Protein AF-A0A6C0LFT8-F1 (afdb_monomer)

Foldseek 3Di:
DVVVVVVVVVVVVVVVVVVVVVPDDDPDCVPPPCVVVVVCVVCVVPPPPPDDPDDDPDPDDDDPPAFDFDPDDDDPGTDGDHD

pLDDT: mean 76.02, std 10.94, range [58.56, 95.88]

Mean predicted aligned error: 17.61 Å

Structure (mmCIF, N/CA/C/O backbone):
data_AF-A0A6C0LFT8-F1
#
_entry.id   AF-A0A6C0LFT8-F1
#
loop_
_atom_site.group_PDB
_atom_site.id
_atom_site.type_symbol
_atom_site.label_atom_id
_atom_site.label_alt_id
_atom_site.label_comp_id
_atom_site.label_asym_id
_atom_site.label_entity_id
_atom_site.label_seq_id
_atom_site.pdbx_PDB_ins_code
_atom_site.Cartn_x
_atom_site.Cartn_y
_atom_site.Cartn_z
_atom_site.occupancy
_atom_site.B_iso_or_equiv
_atom_site.auth_seq_id
_atom_site.auth_comp_id
_atom_site.auth_asym_id
_atom_site.auth_atom_id
_atom_site.pdbx_PDB_model_num
ATOM 1 N N . MET A 1 1 ? -50.944 -22.840 18.495 1.00 60.16 1 MET A N 1
ATOM 2 C CA . MET A 1 1 ? -49.686 -23.333 17.877 1.00 60.16 1 MET A CA 1
ATOM 3 C C . MET A 1 1 ? -48.950 -22.285 17.035 1.00 60.16 1 MET A C 1
ATOM 5 O O . MET A 1 1 ? -47.734 -22.232 17.121 1.00 60.16 1 MET A O 1
ATOM 9 N N . LYS A 1 2 ? -49.637 -21.415 16.273 1.00 75.00 2 LYS A N 1
ATOM 10 C CA . LYS A 1 2 ? -48.987 -20.406 15.405 1.00 75.00 2 LYS A CA 1
ATOM 11 C C 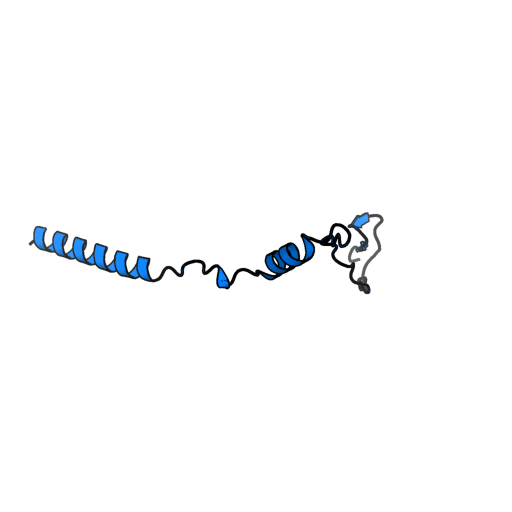. LYS A 1 2 ? -48.088 -19.402 16.155 1.00 75.00 2 LYS A C 1
ATOM 13 O O . LYS A 1 2 ? -46.992 -19.123 15.698 1.00 75.00 2 LYS A O 1
ATOM 18 N N . GLY A 1 3 ? -48.500 -18.931 17.337 1.00 83.56 3 GLY A N 1
ATOM 19 C CA . GLY A 1 3 ? -47.686 -18.022 18.165 1.00 83.56 3 GLY A CA 1
ATOM 20 C C . GLY A 1 3 ? -46.364 -18.633 18.646 1.00 83.56 3 GLY A C 1
ATOM 21 O O . GLY A 1 3 ? -45.335 -17.968 18.622 1.00 83.56 3 GLY A O 1
ATOM 22 N N . LEU A 1 4 ? -46.374 -19.925 18.996 1.00 90.75 4 LEU A N 1
ATOM 23 C CA . LEU A 1 4 ? -45.161 -20.658 19.363 1.00 90.75 4 LEU A CA 1
ATOM 24 C C . LEU A 1 4 ? -44.216 -20.789 18.158 1.00 90.75 4 LEU A C 1
ATOM 26 O O . LEU A 1 4 ? -43.012 -20.613 18.299 1.00 90.75 4 LEU A O 1
ATOM 30 N N . ALA A 1 5 ? -44.771 -21.033 16.966 1.00 89.00 5 ALA A N 1
ATOM 31 C CA . ALA A 1 5 ? -43.994 -21.114 15.734 1.00 89.00 5 ALA A CA 1
ATOM 32 C C . ALA A 1 5 ? -43.297 -19.783 15.406 1.00 89.00 5 ALA A C 1
ATOM 34 O O . ALA A 1 5 ? -42.108 -19.789 15.108 1.00 89.00 5 ALA A O 1
ATOM 35 N N . TYR A 1 6 ? -43.988 -18.643 15.529 1.00 93.62 6 TYR A N 1
ATOM 36 C CA . TYR A 1 6 ? -43.368 -17.328 15.319 1.00 93.62 6 TYR A CA 1
ATOM 37 C C . TYR A 1 6 ? -42.278 -17.016 16.349 1.00 93.62 6 TYR A C 1
ATOM 39 O O . TYR A 1 6 ? -41.250 -16.447 15.990 1.00 93.62 6 TYR A O 1
ATOM 47 N N . LEU A 1 7 ? -42.468 -17.426 17.606 1.00 93.81 7 LEU A N 1
ATOM 48 C CA . LEU A 1 7 ? -41.470 -17.240 18.658 1.00 93.81 7 LEU A CA 1
ATOM 49 C C . LEU A 1 7 ? -40.203 -18.054 18.370 1.00 93.81 7 LEU A C 1
ATOM 51 O O . LEU A 1 7 ? -39.101 -17.512 18.408 1.00 93.81 7 LEU A O 1
ATOM 55 N N . VAL A 1 8 ? -40.358 -19.329 18.004 1.00 95.12 8 VAL A N 1
ATOM 56 C CA . VAL A 1 8 ? -39.236 -20.201 17.621 1.00 95.12 8 VAL A CA 1
ATOM 57 C C . VAL A 1 8 ? -38.499 -19.645 16.400 1.00 95.12 8 VAL A C 1
ATOM 59 O O . VAL A 1 8 ? -37.270 -19.611 16.386 1.00 95.12 8 VAL A O 1
ATOM 62 N N . LEU A 1 9 ? -39.231 -19.156 15.398 1.00 95.31 9 LEU A N 1
ATOM 63 C CA . LEU A 1 9 ? -38.648 -18.612 14.171 1.00 95.31 9 LEU A CA 1
ATOM 64 C C . LEU A 1 9 ? -37.893 -17.297 14.428 1.00 95.31 9 LEU A C 1
ATOM 66 O O . LEU A 1 9 ? -36.805 -17.094 13.889 1.00 95.31 9 LEU A O 1
ATOM 70 N N . GLY A 1 10 ? -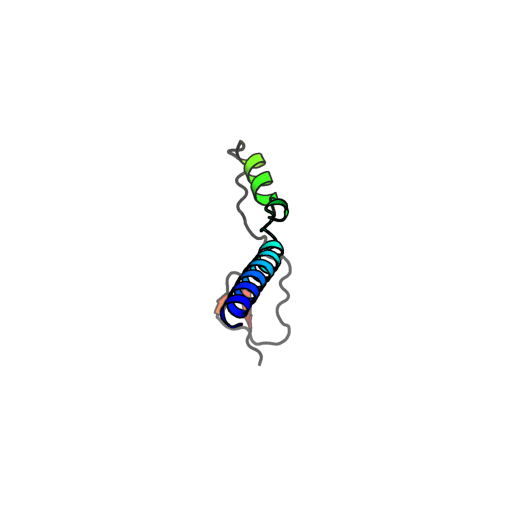38.414 -16.441 15.312 1.00 95.12 10 GLY A N 1
ATOM 71 C CA . GLY A 1 10 ? -37.726 -15.229 15.760 1.00 95.12 10 GLY A CA 1
ATOM 72 C C . GLY A 1 10 ? -36.413 -15.540 16.480 1.00 95.12 10 GLY A C 1
ATOM 73 O O . GLY A 1 10 ? -35.370 -14.991 16.127 1.00 95.12 10 GLY A O 1
ATOM 74 N N . VAL A 1 11 ? -36.435 -16.481 17.430 1.00 95.88 11 VAL A N 1
ATOM 75 C CA . VAL A 1 11 ? -35.231 -16.906 18.166 1.00 95.88 11 VAL A CA 1
ATOM 76 C C . VAL A 1 11 ? -34.193 -17.515 17.223 1.00 95.88 11 VAL A C 1
ATOM 78 O O . VAL A 1 11 ? -33.023 -17.138 17.281 1.00 95.88 11 VAL A O 1
ATOM 81 N N . ALA A 1 12 ? -34.610 -18.393 16.308 1.00 94.88 12 ALA A N 1
ATOM 82 C CA . ALA A 1 12 ? -33.714 -18.985 15.317 1.00 94.88 12 ALA A CA 1
ATOM 83 C C . ALA A 1 12 ? -33.042 -17.914 14.442 1.00 94.88 12 ALA A C 1
ATOM 85 O O . ALA A 1 12 ? -31.839 -17.977 14.197 1.00 94.88 12 ALA A O 1
ATOM 86 N N . THR A 1 13 ? -33.794 -16.889 14.036 1.00 94.94 13 THR A N 1
ATOM 87 C CA . THR A 1 13 ? -33.270 -15.792 13.212 1.00 94.94 13 THR A CA 1
ATOM 88 C C . THR A 1 13 ? -32.204 -14.983 13.955 1.00 94.94 13 THR A C 1
ATOM 90 O O . THR A 1 13 ? -31.146 -14.700 13.394 1.00 94.94 13 THR A O 1
ATOM 93 N N . ILE A 1 14 ? -32.437 -14.665 15.233 1.00 94.81 14 ILE A N 1
ATOM 94 C CA . ILE A 1 14 ? -31.480 -13.931 16.079 1.00 94.81 14 ILE A CA 1
ATOM 95 C C . ILE A 1 14 ? -30.188 -14.733 16.271 1.00 94.81 14 ILE A C 1
ATOM 97 O O . ILE A 1 14 ? -29.093 -14.179 16.163 1.00 94.81 14 ILE A O 1
ATOM 101 N N . VAL A 1 15 ? -30.302 -16.041 16.517 1.00 94.81 15 VAL A N 1
ATOM 102 C CA . VAL A 1 15 ? -29.142 -16.926 16.699 1.00 94.81 15 VAL A CA 1
ATOM 103 C C . VAL A 1 15 ? -28.301 -16.998 15.424 1.00 94.81 15 VAL A C 1
ATOM 105 O O . VAL A 1 15 ? -27.083 -16.830 15.486 1.00 94.81 15 VAL A O 1
ATOM 108 N N . VAL A 1 16 ? -28.936 -17.180 14.263 1.00 92.56 16 VAL A N 1
ATOM 109 C CA . VAL A 1 16 ? -28.235 -17.222 12.970 1.00 92.56 16 VAL A CA 1
ATOM 110 C C . VAL A 1 16 ? -27.526 -15.896 12.683 1.00 92.56 16 VAL A C 1
ATOM 112 O O . VAL A 1 16 ? -26.350 -15.902 12.321 1.00 92.56 16 VAL A O 1
ATOM 115 N N . LEU A 1 17 ? -28.188 -14.757 12.916 1.00 89.56 17 LEU A N 1
ATOM 116 C CA . LEU A 1 17 ? -27.577 -13.428 12.782 1.00 89.56 17 LEU A CA 1
ATOM 117 C C . LEU A 1 17 ? -26.357 -13.257 13.694 1.00 89.56 17 LEU A C 1
ATOM 119 O O . LEU A 1 17 ? -25.325 -12.759 13.245 1.00 89.56 17 LEU A O 1
ATOM 123 N N . GLY A 1 18 ? -26.443 -13.707 14.947 1.00 90.31 18 GLY A N 1
ATOM 124 C CA . GLY A 1 18 ? -25.329 -13.646 15.894 1.00 90.31 18 GLY A CA 1
ATOM 125 C C . GLY A 1 18 ? -24.108 -14.455 15.445 1.00 90.31 18 GLY A C 1
ATOM 126 O O . GLY A 1 18 ? -22.977 -14.000 15.610 1.00 90.31 18 GLY A O 1
ATOM 127 N N . ILE A 1 19 ? -24.324 -15.624 14.835 1.00 88.88 19 ILE A N 1
ATOM 128 C CA . ILE A 1 19 ? -23.245 -16.474 14.309 1.00 88.88 19 ILE A CA 1
ATOM 129 C C . ILE A 1 19 ? -22.606 -15.835 13.070 1.00 88.88 19 ILE A C 1
ATOM 131 O O . ILE A 1 19 ? -21.383 -15.732 12.993 1.00 88.88 19 ILE A O 1
ATOM 135 N N . VAL A 1 20 ? -23.419 -15.357 12.122 1.00 85.69 20 VAL A N 1
ATOM 136 C CA . VAL A 1 20 ? -22.930 -14.738 10.877 1.00 85.69 20 VAL A CA 1
ATOM 137 C C . VAL A 1 20 ? -22.123 -13.470 11.161 1.00 85.69 20 VAL A C 1
ATOM 139 O O . VAL A 1 20 ? -21.087 -13.243 10.542 1.00 85.69 20 VAL A O 1
ATOM 142 N N . LEU A 1 21 ? -22.564 -12.649 12.117 1.00 82.69 21 LEU A N 1
ATOM 143 C CA . LEU A 1 21 ? -21.878 -11.403 12.462 1.00 82.69 21 LEU A CA 1
ATOM 144 C C . LEU A 1 21 ? -20.581 -11.623 13.256 1.00 82.69 21 LEU A C 1
ATOM 146 O O . LEU A 1 21 ? -19.689 -10.783 13.168 1.00 82.69 21 LEU A O 1
ATOM 150 N N . LYS A 1 22 ? -20.444 -12.739 13.986 1.00 80.00 22 LYS A N 1
ATOM 151 C CA . LYS A 1 22 ? -19.220 -13.073 14.735 1.00 80.00 22 LYS A CA 1
ATOM 152 C C . LYS A 1 22 ? -18.032 -13.441 13.847 1.00 80.00 22 LYS A C 1
ATOM 154 O O . LYS A 1 22 ? -16.898 -13.224 14.253 1.00 80.00 22 LYS A O 1
ATOM 159 N N . ASN A 1 23 ? -18.287 -13.969 12.651 1.00 68.06 23 ASN A N 1
ATOM 160 C CA . ASN A 1 23 ? -17.245 -14.418 11.722 1.00 68.06 23 ASN A CA 1
ATOM 161 C C . ASN A 1 23 ? -16.747 -13.308 10.787 1.00 68.06 23 ASN A C 1
ATOM 163 O O . ASN A 1 23 ? -16.077 -13.585 9.794 1.00 68.06 23 ASN A O 1
ATOM 167 N N . LYS A 1 24 ? -17.086 -12.045 11.065 1.00 70.12 24 LYS A N 1
ATOM 168 C CA . LYS A 1 24 ? -16.477 -10.925 10.357 1.00 70.12 24 LYS A CA 1
ATOM 169 C C . LYS A 1 24 ? -15.061 -10.730 10.880 1.00 70.12 24 LYS A C 1
ATOM 171 O O . LYS A 1 24 ? -14.866 -10.204 11.972 1.00 70.12 24 LYS A O 1
ATOM 176 N N . GLU A 1 25 ? -14.086 -11.147 10.084 1.00 70.12 25 GLU A N 1
ATOM 177 C CA . GLU A 1 25 ? -12.702 -10.735 10.274 1.00 70.12 25 GLU A CA 1
ATOM 178 C C . GLU A 1 25 ? -12.638 -9.211 10.152 1.00 70.12 25 GLU A C 1
ATOM 180 O O . GLU A 1 25 ? -12.986 -8.623 9.124 1.00 70.12 25 GLU A O 1
ATOM 185 N N . TYR A 1 26 ? -12.260 -8.554 11.245 1.00 68.19 26 TYR A N 1
ATOM 186 C CA . TYR A 1 26 ? -11.962 -7.133 11.210 1.00 68.19 26 TYR A CA 1
ATOM 187 C C . TYR A 1 26 ? -10.696 -6.933 10.383 1.00 68.19 26 TYR A C 1
ATOM 189 O O . TYR A 1 26 ? -9.766 -7.733 10.455 1.00 68.19 26 TYR A O 1
ATOM 197 N N . PHE A 1 27 ? -10.655 -5.856 9.605 1.00 66.31 27 PHE A N 1
ATOM 198 C CA . PHE A 1 27 ? -9.428 -5.443 8.938 1.00 66.31 27 PHE A CA 1
ATOM 199 C C . PHE A 1 27 ? -8.397 -5.125 10.024 1.00 66.31 27 PHE A C 1
ATOM 201 O O . PHE A 1 27 ? -8.518 -4.118 10.720 1.00 66.31 27 PHE A O 1
ATOM 208 N N . VAL A 1 28 ? -7.434 -6.023 10.220 1.00 71.62 28 VAL A N 1
ATOM 209 C CA . VAL A 1 28 ? -6.411 -5.869 11.248 1.00 71.62 28 VAL A CA 1
ATOM 210 C C . VAL A 1 28 ? -5.333 -4.931 10.693 1.00 71.62 28 VAL A C 1
ATOM 212 O O . VAL A 1 28 ? -4.655 -5.286 9.724 1.00 71.62 28 VAL A O 1
ATOM 215 N N . PRO A 1 29 ? -5.163 -3.721 11.256 1.00 66.31 29 PRO A N 1
ATOM 216 C CA . PRO A 1 29 ? -4.237 -2.730 10.715 1.00 66.31 29 PRO A CA 1
ATOM 217 C C . PRO A 1 29 ? -2.766 -3.146 10.852 1.00 66.31 29 PRO A C 1
ATOM 219 O O . PRO A 1 29 ? -1.911 -2.559 10.192 1.00 66.31 29 PRO A O 1
ATOM 222 N N . GLU A 1 30 ? -2.457 -4.172 11.650 1.00 65.38 30 GLU A N 1
ATOM 223 C CA . GLU A 1 30 ? -1.112 -4.751 11.740 1.00 65.38 30 GLU A CA 1
ATOM 224 C C . GLU A 1 30 ? -0.635 -5.420 10.435 1.00 65.38 30 GLU A C 1
ATOM 226 O O . GLU A 1 30 ? 0.572 -5.557 10.243 1.00 65.38 30 GLU A O 1
ATOM 231 N N . PHE A 1 31 ? -1.538 -5.790 9.515 1.00 65.62 31 PHE A N 1
ATOM 232 C CA . PHE A 1 31 ? -1.167 -6.331 8.196 1.00 65.62 31 PHE A CA 1
ATOM 233 C C . PHE A 1 31 ? -1.010 -5.262 7.108 1.00 65.62 31 PHE A C 1
ATOM 235 O O . PHE A 1 31 ? -0.609 -5.582 5.988 1.00 65.62 31 PHE A O 1
ATOM 242 N N . LEU A 1 32 ? -1.316 -3.995 7.404 1.00 69.75 32 LEU A N 1
ATOM 243 C CA . LEU A 1 32 ? -1.005 -2.904 6.485 1.00 69.75 32 LEU A CA 1
ATOM 244 C C . LEU A 1 32 ? 0.509 -2.690 6.474 1.00 69.75 32 LEU A C 1
ATOM 246 O O . LEU A 1 32 ? 1.148 -2.600 7.520 1.00 69.75 32 LEU A O 1
ATOM 250 N N . GLU A 1 33 ? 1.097 -2.590 5.285 1.00 70.31 33 GLU A N 1
ATOM 251 C CA . GLU A 1 33 ? 2.528 -2.350 5.136 1.00 70.31 33 GLU A CA 1
ATOM 2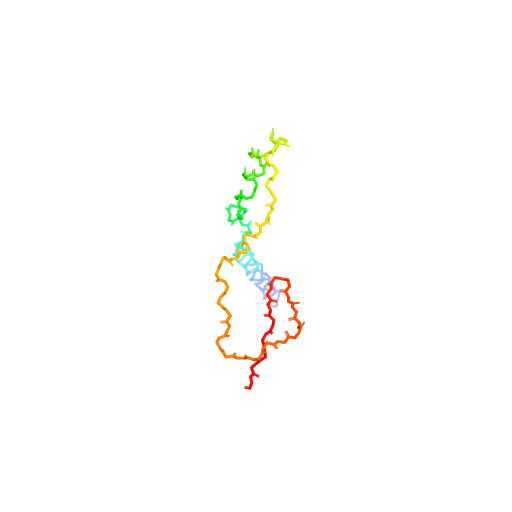52 C C . GLU A 1 33 ? 2.913 -0.980 5.733 1.00 70.31 33 GLU A C 1
ATOM 254 O O . GLU A 1 33 ? 2.750 0.069 5.114 1.00 70.31 33 GLU A O 1
ATOM 259 N N . GLN A 1 34 ? 3.467 -0.975 6.949 1.00 75.38 34 GLN A N 1
ATOM 260 C CA . GLN A 1 34 ? 3.892 0.254 7.638 1.00 75.38 34 GLN A CA 1
ATOM 261 C C . GLN A 1 34 ? 5.306 0.717 7.250 1.00 75.38 34 GLN A C 1
ATOM 263 O O . GLN A 1 34 ? 5.841 1.666 7.830 1.00 75.38 34 GLN A O 1
ATOM 268 N N . SER A 1 35 ? 5.937 0.063 6.268 1.00 75.50 35 SER A N 1
ATOM 269 C CA . SER A 1 35 ? 7.303 0.377 5.828 1.00 75.50 35 SER A CA 1
ATOM 270 C C . SER A 1 35 ? 7.422 1.836 5.357 1.00 75.50 35 SER A C 1
ATOM 272 O O . SER A 1 35 ? 8.409 2.508 5.668 1.00 75.50 35 SER A O 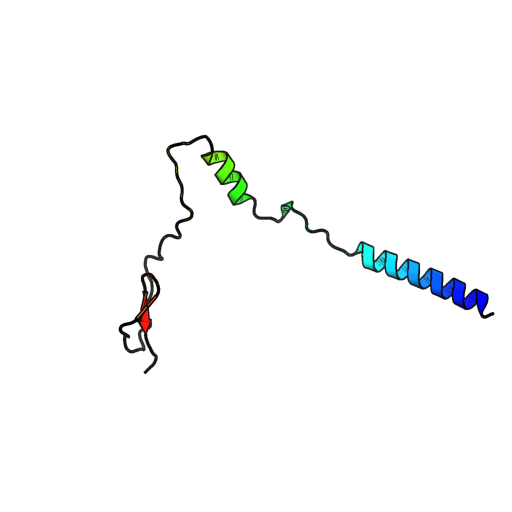1
ATOM 274 N N . GLY A 1 36 ? 6.381 2.348 4.688 1.00 70.12 36 GLY A N 1
ATOM 275 C CA . GLY A 1 36 ? 6.273 3.738 4.251 1.00 70.12 36 GLY A CA 1
ATOM 276 C C . GLY A 1 36 ? 6.220 4.713 5.425 1.00 70.12 36 GLY A C 1
ATOM 277 O O . GLY A 1 36 ? 7.035 5.627 5.488 1.00 70.12 36 GLY A O 1
ATOM 278 N N . VAL A 1 37 ? 5.345 4.460 6.404 1.00 74.75 37 VAL A N 1
ATOM 279 C CA . VAL A 1 37 ? 5.201 5.290 7.616 1.00 74.75 37 VAL A CA 1
ATOM 280 C C . VAL A 1 37 ? 6.522 5.364 8.383 1.00 74.75 37 VAL A C 1
ATOM 282 O O . VAL A 1 37 ? 6.970 6.448 8.757 1.00 74.75 37 VAL A O 1
ATOM 285 N N . LYS A 1 38 ? 7.197 4.220 8.548 1.00 76.44 38 LYS A N 1
ATOM 286 C CA . LYS A 1 38 ? 8.507 4.139 9.203 1.00 76.44 38 LYS A CA 1
ATOM 287 C C . LYS A 1 38 ? 9.562 4.987 8.487 1.00 76.44 38 LYS A C 1
ATOM 289 O O . LYS A 1 38 ? 10.277 5.737 9.146 1.00 76.44 38 LYS A O 1
ATOM 294 N N . ARG A 1 39 ? 9.653 4.899 7.155 1.00 73.88 39 ARG A N 1
ATOM 295 C CA . ARG A 1 39 ? 10.606 5.696 6.363 1.00 73.88 39 ARG A CA 1
ATOM 296 C C . ARG A 1 39 ? 10.286 7.188 6.428 1.00 73.88 39 ARG A C 1
ATOM 298 O O . ARG A 1 39 ? 11.190 7.981 6.650 1.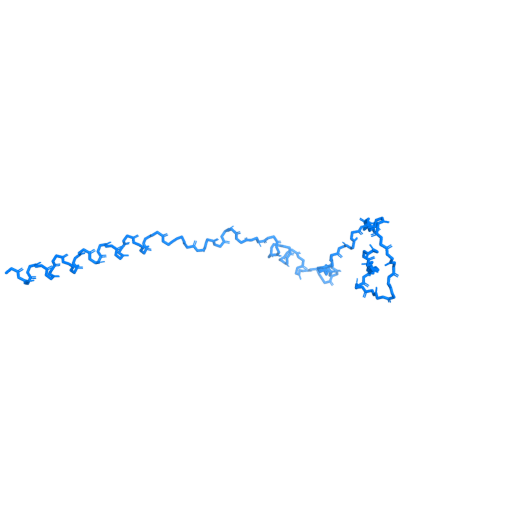00 73.88 39 ARG A O 1
ATOM 305 N N . THR A 1 40 ? 9.015 7.572 6.320 1.00 75.50 40 THR A N 1
ATOM 306 C CA . THR A 1 40 ? 8.595 8.978 6.426 1.00 75.50 40 THR A CA 1
ATOM 307 C C . THR A 1 40 ? 8.963 9.578 7.781 1.00 75.50 40 THR A C 1
ATOM 309 O O . THR A 1 40 ? 9.490 10.686 7.831 1.00 75.50 40 THR A O 1
ATOM 312 N N . HIS A 1 41 ? 8.759 8.841 8.876 1.00 75.94 41 HIS A N 1
ATOM 313 C CA . HIS A 1 41 ? 9.187 9.285 10.203 1.00 75.94 41 HIS A CA 1
ATOM 314 C C . HIS A 1 41 ? 10.706 9.447 10.317 1.00 75.94 41 HIS A C 1
ATOM 316 O O . HIS A 1 41 ? 11.161 10.396 10.943 1.00 75.94 41 HIS A O 1
ATOM 322 N N . GLN A 1 42 ? 11.485 8.551 9.706 1.00 75.81 42 GLN A N 1
ATOM 323 C CA . GLN A 1 42 ? 12.950 8.614 9.726 1.00 75.81 42 GLN A CA 1
ATOM 324 C C . GLN A 1 42 ? 13.513 9.764 8.880 1.00 75.81 42 GLN A C 1
ATOM 326 O O . GLN A 1 42 ? 14.546 10.325 9.224 1.00 75.81 42 GLN A O 1
ATOM 331 N N . THR A 1 43 ? 12.843 10.120 7.783 1.00 70.69 43 THR A N 1
ATOM 332 C CA . THR A 1 43 ? 13.313 11.152 6.845 1.00 70.69 43 THR A CA 1
ATOM 333 C C . THR A 1 43 ? 12.734 12.543 7.142 1.00 70.69 43 THR A C 1
ATOM 335 O O . THR A 1 43 ? 13.221 13.529 6.601 1.00 70.69 43 THR A O 1
ATOM 338 N N . LYS A 1 44 ? 11.743 12.662 8.039 1.00 68.12 44 LYS A N 1
ATOM 339 C CA . LYS A 1 44 ? 11.083 13.934 8.397 1.00 68.12 44 LYS A CA 1
ATOM 340 C C . LYS A 1 44 ? 12.059 15.019 8.884 1.00 68.12 44 LYS A C 1
ATOM 342 O O . LYS A 1 44 ? 11.862 16.186 8.562 1.00 68.12 44 LYS A O 1
ATOM 347 N N . ASP A 1 45 ? 13.072 14.648 9.666 1.00 70.69 45 ASP A N 1
ATOM 348 C CA . ASP A 1 45 ? 14.001 15.612 10.277 1.00 70.69 45 ASP A CA 1
ATOM 349 C C . ASP A 1 45 ? 15.176 15.962 9.340 1.00 70.69 45 ASP A C 1
ATOM 351 O O . ASP A 1 45 ? 16.023 16.792 9.667 1.00 70.69 45 ASP A O 1
ATOM 355 N N . SER A 1 46 ? 15.224 15.350 8.150 1.00 60.66 46 SER A N 1
ATOM 356 C CA . SER A 1 46 ? 16.248 15.594 7.139 1.00 60.66 46 SER A CA 1
ATOM 357 C C . SER A 1 46 ? 15.704 16.495 6.031 1.00 60.66 46 SER A C 1
ATOM 359 O O . SER A 1 46 ? 15.058 16.036 5.093 1.00 60.66 46 SER A O 1
ATOM 361 N N . SER A 1 47 ? 16.024 17.790 6.085 1.00 60.78 47 SER A N 1
ATOM 362 C CA . SER A 1 47 ? 15.732 18.727 4.984 1.00 60.78 47 SER A CA 1
ATOM 363 C C . SER A 1 47 ? 16.532 18.436 3.702 1.00 60.78 47 SER A C 1
ATOM 365 O O . SER A 1 47 ? 16.242 19.024 2.662 1.00 60.78 47 SER A O 1
ATOM 367 N N . TYR A 1 48 ? 17.537 17.551 3.767 1.00 58.56 48 TYR A N 1
ATOM 368 C CA . TYR A 1 48 ? 18.461 17.246 2.667 1.00 58.56 48 TYR A CA 1
ATOM 369 C C . TYR A 1 48 ? 18.205 15.891 1.990 1.00 58.56 48 TYR A C 1
ATOM 371 O O . TYR A 1 48 ? 18.455 15.760 0.793 1.00 58.56 48 TYR A O 1
ATOM 379 N N . GLU A 1 49 ? 17.685 14.881 2.695 1.00 59.16 49 GLU A N 1
ATOM 380 C CA . GLU A 1 49 ? 17.356 13.582 2.089 1.00 59.16 49 GLU A CA 1
ATOM 381 C C . GLU A 1 49 ? 15.943 13.587 1.497 1.00 59.16 49 GLU A C 1
ATOM 383 O O . GLU A 1 49 ? 15.042 12.878 1.942 1.00 59.16 49 GLU A O 1
ATOM 388 N N . GLN A 1 50 ? 15.733 14.366 0.440 1.00 62.34 50 GLN A N 1
ATOM 389 C CA . GLN A 1 50 ? 14.513 14.251 -0.353 1.00 62.34 50 GLN A CA 1
ATOM 390 C C . GLN A 1 50 ? 14.570 12.969 -1.190 1.00 62.34 50 GLN A C 1
ATOM 392 O O . GLN A 1 50 ? 15.092 12.943 -2.303 1.00 62.34 50 GLN A O 1
ATOM 397 N N . ARG A 1 51 ? 14.038 11.869 -0.649 1.00 61.72 51 ARG A N 1
ATOM 398 C CA . ARG A 1 51 ? 13.830 10.637 -1.419 1.00 61.72 51 ARG A CA 1
ATOM 399 C C . ARG A 1 51 ? 12.483 10.724 -2.123 1.00 61.72 51 ARG A C 1
ATOM 401 O O . ARG A 1 51 ? 11.433 10.580 -1.505 1.00 61.72 51 ARG A O 1
ATOM 408 N N . THR A 1 52 ? 12.507 10.979 -3.424 1.00 65.00 52 THR A N 1
ATOM 409 C CA . THR A 1 52 ? 11.318 10.839 -4.270 1.00 65.00 52 THR A CA 1
ATOM 410 C C . THR A 1 52 ? 11.022 9.355 -4.465 1.00 65.00 52 THR A C 1
ATOM 412 O O . THR A 1 52 ? 11.944 8.539 -4.492 1.00 65.00 52 THR A O 1
ATOM 415 N N . ASN A 1 53 ? 9.750 8.985 -4.621 1.00 61.00 53 ASN A N 1
ATOM 416 C CA . ASN A 1 53 ? 9.340 7.607 -4.912 1.00 61.00 53 ASN A CA 1
ATOM 417 C C . ASN A 1 53 ? 9.633 7.247 -6.384 1.00 61.00 53 ASN A C 1
ATOM 419 O O . ASN A 1 53 ? 8.756 6.810 -7.126 1.00 61.00 53 ASN A O 1
ATOM 423 N N . HIS A 1 54 ? 10.849 7.543 -6.844 1.00 64.31 54 HIS A N 1
ATOM 424 C CA . HIS A 1 54 ? 11.262 7.283 -8.208 1.00 64.31 54 HIS A CA 1
ATOM 425 C C . HIS A 1 54 ? 11.498 5.782 -8.352 1.00 64.31 54 HIS A C 1
ATOM 427 O O . HIS A 1 54 ? 12.382 5.196 -7.729 1.00 64.31 54 HIS A O 1
ATOM 433 N N . VAL A 1 55 ? 10.676 5.146 -9.180 1.00 64.31 55 VAL A N 1
ATOM 434 C CA . VAL A 1 55 ? 10.965 3.800 -9.659 1.00 64.31 55 VAL A CA 1
ATOM 435 C C . VAL A 1 55 ? 12.232 3.909 -10.499 1.00 64.31 55 VAL A C 1
ATOM 437 O O . VAL A 1 55 ? 12.251 4.624 -11.502 1.00 64.31 55 VAL A O 1
ATOM 440 N N . LEU A 1 56 ? 13.305 3.241 -10.070 1.00 66.88 56 LEU A N 1
ATOM 441 C CA . LEU A 1 56 ? 14.498 3.106 -10.897 1.00 66.88 56 LEU A CA 1
ATOM 442 C C . LEU A 1 56 ? 14.076 2.384 -12.184 1.00 66.88 56 LEU A C 1
ATOM 444 O O . LEU A 1 56 ? 13.531 1.278 -12.091 1.00 66.88 56 LEU A O 1
ATOM 448 N N . PRO A 1 57 ? 14.272 2.982 -13.373 1.00 64.25 57 PRO A N 1
ATOM 449 C CA . PRO A 1 57 ? 13.965 2.295 -14.615 1.00 64.25 57 PRO A CA 1
ATOM 450 C C . PRO A 1 57 ? 14.779 1.002 -14.657 1.00 64.25 57 PRO A C 1
ATOM 452 O O . PRO A 1 57 ? 15.982 1.003 -14.381 1.00 64.25 57 PRO A O 1
ATOM 455 N N . GLN A 1 58 ? 14.113 -0.121 -14.932 1.00 65.38 58 GLN A N 1
ATOM 456 C CA . GLN A 1 58 ? 14.791 -1.409 -15.030 1.00 65.38 58 GLN A CA 1
ATOM 457 C C . GLN A 1 58 ? 15.913 -1.298 -16.069 1.00 65.38 58 GLN A C 1
ATOM 459 O O . GLN A 1 58 ? 15.664 -0.993 -17.232 1.00 65.38 58 GLN A O 1
ATOM 464 N N . SER A 1 59 ? 17.157 -1.541 -15.645 1.00 66.12 59 SER A N 1
ATOM 465 C CA . SER A 1 59 ? 18.360 -1.335 -16.468 1.00 66.12 59 SER A CA 1
ATOM 466 C C . SER A 1 59 ? 18.445 -2.256 -17.686 1.00 66.12 59 SER A C 1
ATOM 468 O O . SER A 1 59 ? 19.257 -2.028 -18.579 1.00 66.12 59 SER A O 1
ATOM 470 N N . LYS A 1 60 ? 17.621 -3.305 -17.724 1.00 62.97 60 LYS A N 1
ATOM 471 C CA . LYS A 1 60 ? 17.550 -4.275 -18.813 1.00 62.97 60 LYS A CA 1
ATOM 472 C C . LYS A 1 60 ? 16.094 -4.519 -19.173 1.00 62.97 60 LYS A C 1
ATOM 47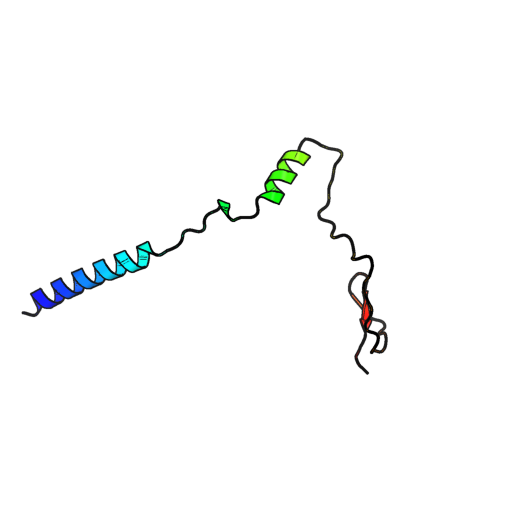4 O O . LYS A 1 60 ? 15.495 -5.498 -18.740 1.00 62.97 60 LYS A O 1
ATOM 479 N N . PHE 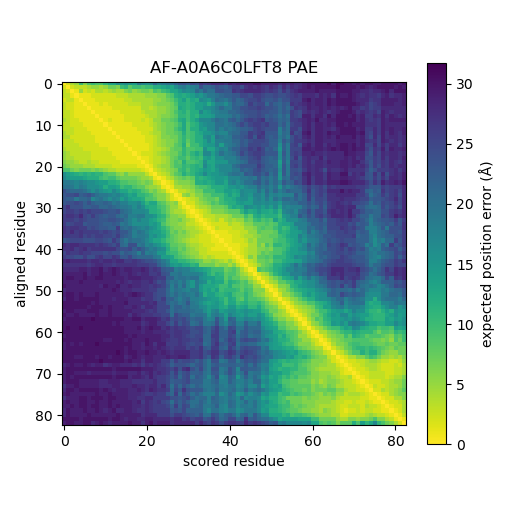A 1 61 ? 15.528 -3.612 -19.955 1.00 65.81 61 PHE A N 1
ATOM 480 C CA . PHE A 1 61 ? 14.313 -3.917 -20.692 1.00 65.81 61 PHE A CA 1
ATOM 481 C C . PHE A 1 61 ? 14.705 -4.766 -21.902 1.00 65.81 61 PHE A C 1
ATOM 483 O O . PHE A 1 61 ? 15.444 -4.305 -22.773 1.00 65.81 61 PHE A O 1
ATOM 490 N N . ALA A 1 62 ? 14.286 -6.029 -21.916 1.00 70.00 62 ALA A N 1
ATOM 491 C CA . ALA A 1 62 ? 14.445 -6.879 -23.086 1.00 70.00 62 ALA A CA 1
ATOM 492 C C . ALA A 1 62 ? 13.367 -6.483 -24.095 1.00 70.00 62 ALA A C 1
ATOM 494 O O . ALA A 1 62 ? 12.181 -6.717 -23.861 1.00 70.00 62 ALA A O 1
ATOM 495 N N . TYR A 1 63 ? 13.774 -5.847 -25.192 1.00 70.69 63 TYR A N 1
ATOM 496 C CA . TYR A 1 63 ? 12.869 -5.635 -26.311 1.00 70.69 63 TYR A CA 1
ATOM 497 C C . TYR A 1 63 ? 12.457 -6.993 -26.894 1.00 70.69 63 TYR A C 1
ATOM 499 O O . TYR A 1 63 ? 13.294 -7.902 -26.951 1.00 70.69 63 TYR A O 1
ATOM 507 N N . PRO A 1 64 ? 11.188 -7.159 -27.299 1.00 71.88 64 PRO A N 1
ATOM 508 C CA . PRO A 1 64 ? 10.766 -8.367 -27.991 1.00 71.88 64 PRO A CA 1
ATOM 509 C C . PRO A 1 64 ? 11.618 -8.548 -29.255 1.00 71.88 64 PRO A C 1
ATOM 511 O O . PRO A 1 64 ? 11.826 -7.599 -30.006 1.00 71.88 64 PRO A O 1
ATOM 514 N N . THR A 1 65 ? 12.151 -9.756 -29.461 1.00 67.88 65 THR A N 1
ATOM 515 C CA . THR A 1 65 ? 12.943 -10.093 -30.660 1.00 67.88 65 THR A CA 1
ATOM 516 C C . THR A 1 65 ? 12.077 -10.098 -31.922 1.00 67.88 65 THR A C 1
ATOM 518 O O . THR A 1 65 ? 12.581 -9.829 -33.009 1.00 67.88 65 THR A O 1
ATOM 521 N N . ASP A 1 66 ? 10.772 -10.323 -31.750 1.00 70.62 66 ASP A N 1
ATOM 522 C CA . ASP A 1 66 ? 9.790 -10.407 -32.823 1.00 70.62 66 ASP A CA 1
ATOM 523 C C . ASP A 1 66 ? 8.913 -9.144 -32.838 1.00 70.62 66 ASP A C 1
ATOM 525 O O . ASP A 1 66 ? 8.139 -8.894 -31.910 1.00 70.62 66 ASP A O 1
ATOM 529 N N . GLY A 1 67 ? 9.037 -8.331 -33.890 1.00 75.19 67 GLY A N 1
ATOM 530 C CA . GLY A 1 67 ? 8.173 -7.174 -34.134 1.00 75.19 67 GLY A CA 1
ATOM 531 C C . GLY A 1 67 ? 8.833 -6.062 -34.951 1.00 75.19 67 GLY A C 1
ATOM 532 O O . GLY A 1 67 ? 10.056 -5.956 -35.020 1.00 75.19 67 GLY A O 1
ATOM 533 N N . VAL A 1 68 ? 8.010 -5.211 -35.566 1.00 81.69 68 VAL A N 1
ATOM 534 C CA . VAL A 1 68 ? 8.459 -3.993 -36.259 1.00 81.69 68 VAL A CA 1
ATOM 535 C C . VAL A 1 68 ? 8.347 -2.809 -35.302 1.00 81.69 68 VAL A C 1
ATOM 537 O O . VAL A 1 68 ? 7.299 -2.597 -34.684 1.00 81.69 68 VAL A O 1
ATOM 540 N N . GLU A 1 69 ? 9.429 -2.040 -35.169 1.00 86.62 69 GLU A N 1
ATOM 541 C CA . GLU A 1 69 ? 9.443 -0.818 -34.364 1.00 86.62 69 GLU A CA 1
ATOM 542 C C . GLU A 1 69 ? 8.498 0.231 -34.965 1.00 86.62 69 GLU A C 1
ATOM 544 O O . GLU A 1 69 ? 8.530 0.527 -36.161 1.00 86.62 69 GLU A O 1
ATOM 549 N N . THR A 1 70 ? 7.645 0.800 -34.118 1.00 84.56 70 THR A N 1
ATOM 550 C CA . THR A 1 70 ? 6.702 1.856 -34.500 1.00 84.56 70 THR A CA 1
ATOM 551 C C . THR A 1 70 ? 7.238 3.237 -34.112 1.00 84.56 70 THR A C 1
ATOM 553 O O . THR A 1 70 ? 8.049 3.346 -33.193 1.00 84.56 70 THR A O 1
ATOM 556 N N . PRO A 1 71 ? 6.754 4.332 -34.733 1.00 87.00 71 PRO A N 1
ATOM 557 C CA . PRO A 1 71 ? 7.168 5.688 -34.359 1.00 87.00 71 PRO A CA 1
ATOM 558 C C . PRO A 1 71 ? 6.605 6.158 -33.003 1.00 87.00 71 PRO A C 1
ATOM 560 O O . PRO A 1 71 ? 6.868 7.286 -32.585 1.00 87.00 71 PRO A O 1
ATOM 563 N N . PHE A 1 72 ? 5.808 5.334 -32.317 1.00 85.12 72 PHE A N 1
ATOM 564 C CA . PHE A 1 72 ? 5.188 5.678 -31.043 1.00 85.12 72 PHE A CA 1
ATOM 565 C C . PHE A 1 72 ? 6.043 5.195 -29.865 1.00 85.12 72 PHE A C 1
ATOM 567 O O . PHE A 1 72 ? 6.624 4.110 -29.888 1.00 85.12 72 PHE A O 1
ATOM 574 N N . ARG A 1 73 ? 6.102 6.002 -28.800 1.00 80.56 73 ARG A N 1
ATOM 575 C CA . ARG A 1 73 ? 6.845 5.692 -27.569 1.00 80.56 73 ARG A CA 1
ATOM 576 C C . ARG A 1 73 ? 5.933 5.812 -26.354 1.00 80.56 73 ARG A C 1
ATOM 578 O O . ARG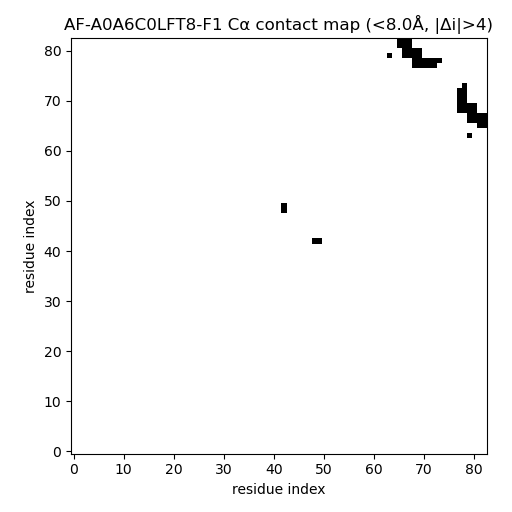 A 1 73 ? 5.118 6.730 -26.285 1.00 80.56 73 ARG A O 1
ATOM 585 N N . VAL A 1 74 ? 6.098 4.907 -25.389 1.00 76.19 74 VAL A N 1
ATOM 586 C CA . VAL A 1 74 ? 5.403 4.943 -24.094 1.00 76.19 74 VAL A CA 1
ATOM 587 C C . VAL A 1 74 ? 6.449 5.125 -23.000 1.00 76.19 74 VAL A C 1
ATOM 589 O O . VAL A 1 74 ? 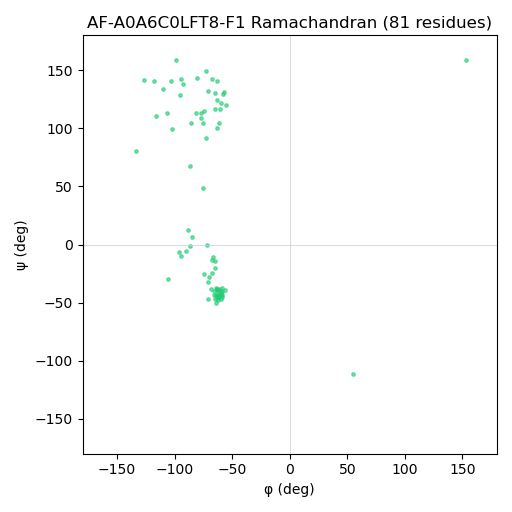7.247 4.229 -22.721 1.00 76.19 74 VAL A O 1
ATOM 592 N N . ASN A 1 75 ? 6.455 6.300 -22.371 1.00 80.19 75 ASN A N 1
ATOM 593 C CA . ASN A 1 75 ? 7.483 6.716 -21.414 1.00 80.19 75 ASN A CA 1
ATOM 594 C C . ASN A 1 75 ? 8.897 6.636 -22.020 1.00 80.19 75 ASN A C 1
ATOM 596 O O . ASN A 1 75 ? 9.242 7.413 -22.907 1.00 80.19 75 ASN A O 1
ATOM 600 N N . GLN A 1 76 ? 9.721 5.707 -21.532 1.00 73.12 76 GLN A N 1
ATOM 601 C CA . GLN A 1 76 ? 11.096 5.495 -21.986 1.00 73.12 76 GLN A CA 1
ATOM 602 C C . GLN A 1 76 ? 11.210 4.374 -23.034 1.00 73.12 76 GLN A C 1
ATOM 604 O O . GLN A 1 76 ? 12.281 4.205 -23.613 1.00 73.12 76 GLN A O 1
ATOM 609 N N . PHE A 1 77 ? 10.123 3.643 -23.308 1.00 78.88 77 PHE A N 1
ATOM 610 C CA . PHE A 1 77 ? 10.126 2.424 -24.118 1.00 78.88 77 PHE A CA 1
ATOM 611 C C . PHE A 1 77 ? 9.579 2.666 -25.530 1.00 78.88 77 PHE A C 1
ATOM 613 O O . PHE A 1 77 ? 8.600 3.397 -25.717 1.00 78.88 77 PHE A O 1
ATOM 620 N N . ASN A 1 78 ? 10.204 2.028 -26.519 1.00 84.25 78 ASN A N 1
ATOM 621 C CA . ASN A 1 78 ? 9.718 2.004 -27.900 1.00 84.25 78 ASN A CA 1
ATOM 622 C C . ASN A 1 78 ? 8.613 0.950 -28.039 1.00 84.25 78 ASN A C 1
ATOM 624 O O . ASN A 1 78 ? 8.668 -0.097 -27.389 1.00 84.25 78 ASN A O 1
ATOM 628 N N . ALA A 1 79 ? 7.598 1.236 -28.855 1.00 81.62 79 ALA A N 1
ATOM 629 C CA . ALA A 1 79 ? 6.502 0.306 -29.101 1.00 81.62 79 ALA A CA 1
ATOM 630 C C . ALA A 1 79 ? 6.778 -0.563 -30.338 1.00 81.62 79 ALA A C 1
ATOM 632 O O . ALA A 1 79 ? 7.217 -0.061 -31.376 1.00 81.62 79 ALA A O 1
ATOM 633 N N . PHE A 1 80 ? 6.465 -1.855 -30.226 1.00 85.31 80 PHE A N 1
ATOM 634 C CA . PHE A 1 80 ? 6.626 -2.861 -31.276 1.00 85.31 80 PHE A CA 1
ATOM 635 C C . PHE A 1 80 ? 5.259 -3.432 -31.640 1.00 85.31 80 PHE A C 1
ATOM 637 O O . PHE A 1 80 ? 4.425 -3.654 -30.760 1.00 85.31 80 PHE A O 1
ATOM 644 N N . VAL A 1 81 ? 5.035 -3.679 -32.927 1.00 79.75 81 VAL A N 1
ATOM 645 C CA . VAL A 1 81 ? 3.853 -4.397 -33.418 1.00 79.75 81 VAL A CA 1
ATOM 646 C C . VAL A 1 81 ? 4.305 -5.757 -33.926 1.00 79.75 81 VAL A C 1
ATOM 648 O O . VAL A 1 81 ? 5.311 -5.855 -34.630 1.00 79.75 81 VAL A O 1
ATOM 651 N N . VAL A 1 82 ? 3.577 -6.803 -33.534 1.00 77.00 82 VAL A N 1
ATOM 652 C CA . VAL A 1 82 ? 3.782 -8.161 -34.049 1.00 77.00 82 VAL A CA 1
ATOM 653 C C . VAL A 1 82 ? 3.490 -8.138 -35.549 1.00 77.00 82 VAL A C 1
ATOM 655 O O . VAL A 1 82 ? 2.421 -7.673 -35.946 1.00 77.00 82 VAL A O 1
ATOM 658 N N . ALA A 1 83 ? 4.464 -8.570 -36.352 1.00 61.00 83 ALA A N 1
ATOM 659 C CA . ALA A 1 83 ? 4.315 -8.707 -37.798 1.00 61.00 83 ALA A CA 1
ATOM 660 C C . ALA A 1 83 ? 3.389 -9.878 -38.156 1.00 61.00 83 ALA A C 1
ATOM 662 O O . ALA A 1 83 ? 3.442 -10.905 -37.441 1.00 61.00 83 ALA A O 1
#

Secondary structure (DSSP, 8-state):
-HHHHHHHHHHHHHHHHHHHHHT-----GGGS-THHHHHHHHHTT-SS------PPPPS-----SSSEEEEEEETTEEEEE--

Sequence (83 aa):
MKGLAYLVLGVATIVVLGIVLKNKEYFVPEFLEQSGVKRTHQTKDSSYEQRTNHVLPQSKFAYPTDGVETPFRVNQFNAFVVA

Organism: NCBI:txid1070528

Solvent-accessible surface area (backbone atoms only — not comparable to full-atom values): 5558 Å² total; per-residue (Å²): 113,69,70,59,52,53,52,53,51,50,53,52,50,54,53,51,51,55,56,63,64,67,69,59,80,70,89,60,72,85,75,52,83,53,66,61,61,56,48,51,64,70,40,66,86,40,93,78,64,80,77,71,94,69,76,75,74,71,92,74,74,79,73,74,91,73,50,48,82,50,100,51,66,59,91,93,42,79,39,66,43,79,121

Radius of gyration: 29.67 Å; Cα contacts (8 Å, |Δi|>4): 28; chains: 1; bounding box: 68×42×57 Å